Protein AF-A1U7K3-F1 (afdb_monomer_lite)

Sequence (165 aa):
MTTEKKQIALFDITDAPDPRDKFGEIDLHSYDHYIVAISGGKDSVCCLLHLLENGVPRSKIELWHHRVDGGKDEPRVWDWPVTDAYLEALARAFELPLYYSWKVNGITGEMMRRNELTKPTCFEVPGGHTVTTGGNRGQESTRRMFPAISPDMSKRFCSAVFRTH

Foldseek 3Di:
DDDPPPDDDPPCPVPDPDPCVVVPDDPLAPDQAAEQAAQVDPVSVVVVVVCVVVPNDLVRYAYEYEDQQFDPPGDDDPRDPCRVVSVVVVCVVSVHHYKYKAFHRGLVCLLQFAQAFGTWIWIADPPGDIDTDDRPDDGGHGQPCPCPPDPDLCNHSNHCSNPDD

pLDDT: mean 84.52, std 14.74, range [39.53, 98.25]

Structure (mmCIF, N/CA/C/O backbone):
data_AF-A1U7K3-F1
#
_entry.id   AF-A1U7K3-F1
#
loop_
_atom_site.group_PDB
_atom_site.id
_atom_site.type_symbol
_atom_site.label_atom_id
_atom_site.label_alt_id
_atom_site.label_comp_id
_atom_site.label_asym_id
_atom_site.label_entity_id
_atom_site.label_seq_id
_atom_site.pdbx_PDB_ins_code
_atom_site.Cartn_x
_atom_site.Cartn_y
_atom_site.Cartn_z
_atom_site.occupancy
_atom_site.B_iso_or_equiv
_atom_site.auth_seq_id
_atom_site.auth_comp_id
_atom_site.auth_asym_id
_atom_site.auth_atom_id
_atom_site.pdbx_PDB_model_num
ATOM 1 N N . MET A 1 1 ? 36.415 16.485 39.818 1.00 43.16 1 MET A N 1
ATOM 2 C CA . MET A 1 1 ? 36.065 16.512 38.384 1.00 43.16 1 MET A CA 1
ATOM 3 C C . MET A 1 1 ? 35.044 15.417 38.156 1.00 43.16 1 MET A C 1
ATOM 5 O O . MET A 1 1 ? 35.402 14.249 38.181 1.00 43.16 1 MET A O 1
ATOM 9 N N . THR A 1 2 ? 33.770 15.784 38.094 1.00 43.16 2 THR A N 1
ATOM 10 C CA . THR A 1 2 ? 32.651 14.861 37.887 1.00 43.16 2 THR A CA 1
ATOM 11 C C . THR A 1 2 ? 32.636 14.452 36.420 1.00 43.16 2 THR A C 1
ATOM 13 O O . THR A 1 2 ? 32.454 15.287 35.540 1.00 43.16 2 THR A O 1
ATOM 16 N N . THR A 1 3 ? 32.910 13.182 36.149 1.00 49.22 3 THR A N 1
ATOM 17 C CA . THR A 1 3 ? 32.908 12.612 34.803 1.00 49.22 3 THR A CA 1
ATOM 18 C C . THR A 1 3 ? 31.461 12.503 34.328 1.00 49.22 3 THR A C 1
ATOM 20 O O . THR A 1 3 ? 30.707 11.677 34.842 1.00 49.22 3 THR A O 1
ATOM 23 N N . GLU A 1 4 ? 31.048 13.337 33.373 1.00 56.84 4 GLU A N 1
ATOM 24 C CA . GLU A 1 4 ? 29.763 13.161 32.690 1.00 56.84 4 GLU A CA 1
ATOM 25 C C . GLU A 1 4 ? 29.747 11.793 31.994 1.00 56.84 4 GLU A C 1
ATOM 27 O O . GLU A 1 4 ? 30.519 11.530 31.065 1.00 56.84 4 GLU A O 1
ATOM 32 N N . LYS A 1 5 ? 28.871 10.898 32.460 1.00 58.69 5 LYS A N 1
ATOM 33 C CA . LYS A 1 5 ? 28.560 9.639 31.780 1.00 58.69 5 LYS A CA 1
ATOM 34 C C . LYS A 1 5 ? 27.860 9.971 30.460 1.00 58.69 5 LYS A C 1
ATOM 36 O O . LYS A 1 5 ? 26.671 10.249 30.439 1.00 58.69 5 LYS A O 1
ATOM 41 N N . LYS A 1 6 ? 28.598 9.907 29.350 1.00 61.81 6 LYS A N 1
ATOM 42 C CA . LYS A 1 6 ? 28.071 10.093 27.982 1.00 61.81 6 LYS A CA 1
ATOM 43 C C . LYS A 1 6 ? 27.379 8.852 27.396 1.00 61.81 6 LYS A C 1
ATOM 45 O O . LYS A 1 6 ? 27.081 8.834 26.207 1.00 61.81 6 LYS A O 1
ATOM 50 N N . GLN A 1 7 ? 27.170 7.802 28.188 1.00 64.75 7 GLN A N 1
ATOM 51 C CA . GLN A 1 7 ? 26.638 6.527 27.710 1.00 64.75 7 GLN A CA 1
ATOM 52 C C . GLN A 1 7 ? 25.349 6.180 28.455 1.00 64.75 7 GLN A C 1
ATOM 54 O O . GLN A 1 7 ? 25.377 5.939 29.662 1.00 64.75 7 GLN A O 1
ATOM 59 N N . ILE A 1 8 ? 24.243 6.158 27.708 1.00 67.69 8 ILE A N 1
ATOM 60 C CA . ILE A 1 8 ? 22.942 5.660 28.165 1.00 67.69 8 ILE A CA 1
ATOM 61 C C . ILE A 1 8 ? 23.010 4.147 28.410 1.00 67.69 8 ILE A C 1
ATOM 63 O O . ILE A 1 8 ? 23.779 3.432 27.755 1.00 67.69 8 ILE A O 1
ATOM 67 N N . ALA A 1 9 ? 22.236 3.650 29.374 1.00 70.00 9 ALA A N 1
ATOM 68 C CA . ALA A 1 9 ? 22.161 2.222 29.649 1.00 70.00 9 ALA A CA 1
ATOM 69 C C . ALA A 1 9 ? 21.455 1.501 28.487 1.00 70.00 9 ALA A C 1
ATOM 71 O O . ALA A 1 9 ? 20.383 1.898 28.048 1.00 70.00 9 ALA A O 1
ATOM 72 N N . LEU A 1 10 ? 22.073 0.424 27.989 1.00 60.97 10 LEU A N 1
ATOM 73 C CA . LEU A 1 10 ? 21.702 -0.284 26.752 1.00 60.97 10 LEU A CA 1
ATOM 74 C C . LEU A 1 10 ? 20.254 -0.826 26.727 1.00 60.97 10 LEU A C 1
ATOM 76 O O . LEU A 1 10 ? 19.740 -1.138 25.659 1.00 60.97 10 LEU A O 1
ATOM 80 N N . PHE A 1 11 ? 19.607 -0.929 27.890 1.00 64.75 11 PHE A N 1
ATOM 81 C CA . PHE A 1 11 ? 18.245 -1.445 28.056 1.00 64.75 11 PHE A CA 1
ATOM 82 C C . PHE A 1 11 ? 17.337 -0.510 28.863 1.00 64.75 11 PHE A C 1
ATOM 84 O O . PHE A 1 11 ? 16.196 -0.872 29.136 1.00 64.75 11 PHE A O 1
ATOM 91 N N . ASP A 1 12 ? 17.830 0.673 29.234 1.00 64.38 12 ASP A N 1
ATOM 92 C CA . ASP A 1 12 ? 17.049 1.671 29.962 1.00 64.38 12 ASP A CA 1
ATOM 93 C C . ASP A 1 12 ? 16.564 2.722 28.959 1.00 64.38 12 ASP A C 1
ATOM 95 O O . ASP A 1 12 ? 17.233 3.711 28.662 1.00 64.38 12 ASP A O 1
ATOM 99 N N . ILE A 1 13 ? 15.433 2.417 28.320 1.00 60.16 13 ILE A N 1
ATOM 100 C CA . ILE A 1 13 ? 14.843 3.235 27.248 1.00 60.16 13 ILE A CA 1
ATOM 101 C C . ILE A 1 13 ? 14.159 4.498 27.807 1.00 60.16 13 ILE A C 1
ATOM 103 O O . ILE A 1 13 ? 13.802 5.384 27.037 1.00 60.16 13 ILE A O 1
ATOM 107 N N . THR A 1 14 ? 14.017 4.637 29.130 1.00 63.31 14 THR A N 1
ATOM 108 C CA . THR A 1 14 ? 13.296 5.767 29.743 1.00 63.31 14 THR A CA 1
ATOM 109 C C . THR A 1 14 ? 14.004 7.112 29.595 1.00 63.31 14 THR A C 1
ATOM 111 O O . THR A 1 14 ? 13.350 8.144 29.706 1.00 63.31 14 THR A O 1
ATOM 114 N N . ASP A 1 15 ? 15.312 7.111 29.321 1.00 62.78 15 ASP A N 1
ATOM 115 C CA . ASP A 1 15 ? 16.139 8.325 29.304 1.00 62.78 15 ASP A CA 1
ATOM 116 C C . ASP A 1 15 ? 16.451 8.844 27.889 1.00 62.78 15 ASP A C 1
ATOM 118 O O . ASP A 1 15 ? 17.101 9.881 27.733 1.00 62.78 15 ASP A O 1
ATOM 122 N N . ALA A 1 16 ? 16.015 8.141 26.838 1.00 68.62 16 ALA A N 1
ATOM 123 C CA . ALA A 1 16 ? 16.178 8.615 25.469 1.00 68.62 16 ALA A CA 1
ATOM 124 C C . ALA A 1 16 ? 14.964 9.480 25.079 1.00 68.62 16 ALA A C 1
ATOM 126 O O . ALA A 1 16 ? 13.863 8.937 24.989 1.00 68.62 16 ALA A O 1
ATOM 127 N N . PRO A 1 17 ? 15.131 10.796 24.826 1.00 71.31 17 PRO A N 1
ATOM 128 C CA . PRO A 1 17 ? 14.031 11.626 24.347 1.00 71.31 17 PRO A CA 1
ATOM 129 C C . PRO A 1 17 ? 13.517 11.061 23.026 1.00 71.31 17 PRO A C 1
ATOM 131 O O . PRO A 1 17 ? 14.315 10.698 22.149 1.00 71.31 17 PRO A O 1
ATOM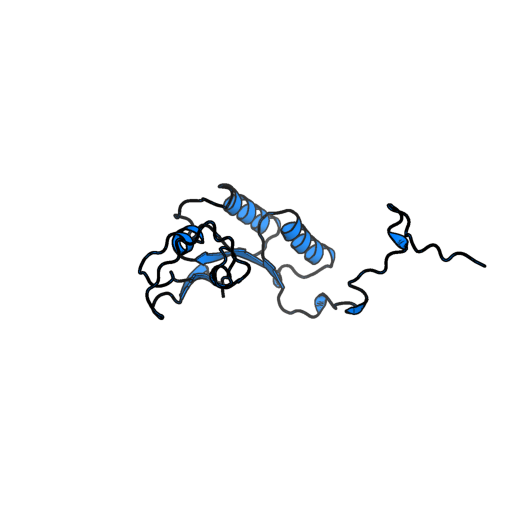 134 N N . ASP A 1 18 ? 12.197 10.978 22.876 1.00 75.62 18 ASP A N 1
ATOM 135 C CA . ASP A 1 18 ? 11.629 10.455 21.650 1.00 75.62 18 ASP A CA 1
ATOM 136 C C . ASP A 1 18 ? 11.948 11.451 20.525 1.00 75.62 18 ASP A C 1
ATOM 138 O O . ASP A 1 18 ? 11.615 12.636 20.619 1.00 75.62 18 ASP A O 1
ATOM 142 N N . PRO A 1 19 ? 12.594 11.025 19.425 1.00 78.69 19 PRO A N 1
ATOM 143 C CA . PRO A 1 19 ? 12.889 11.920 18.311 1.00 78.69 19 PRO A CA 1
ATOM 144 C C . PRO A 1 19 ? 11.633 12.559 17.693 1.00 78.69 19 PRO A C 1
ATOM 146 O O . PRO A 1 19 ? 11.777 13.474 16.873 1.00 78.69 19 PRO A O 1
ATOM 149 N N . ARG A 1 20 ? 10.429 12.088 18.049 1.00 75.19 20 ARG A N 1
ATOM 150 C CA . ARG A 1 20 ? 9.130 12.642 17.656 1.00 75.19 20 ARG A CA 1
ATOM 151 C C . ARG A 1 20 ? 8.694 13.849 18.486 1.00 75.19 20 ARG A C 1
ATOM 153 O O . ARG A 1 20 ? 7.985 14.686 17.936 1.00 75.19 20 ARG A O 1
ATOM 160 N N . ASP A 1 21 ? 9.175 14.008 19.719 1.00 79.19 21 ASP A N 1
ATOM 161 C CA . ASP A 1 21 ? 8.747 15.081 20.637 1.00 79.19 21 ASP A CA 1
ATOM 162 C C . ASP A 1 21 ? 8.952 16.485 20.042 1.00 79.19 21 ASP A C 1
ATOM 164 O O . ASP A 1 21 ? 8.194 17.417 20.302 1.00 79.19 21 ASP A O 1
ATOM 168 N N . LYS A 1 22 ? 9.943 16.636 19.155 1.00 81.56 22 LYS A N 1
ATOM 169 C CA . LYS A 1 22 ? 10.228 17.894 18.444 1.00 81.56 22 LYS A CA 1
ATOM 170 C C . LYS A 1 22 ? 9.131 18.346 17.472 1.00 81.56 22 LYS A C 1
ATOM 172 O O . LYS A 1 22 ? 9.184 19.482 17.008 1.00 81.56 22 LYS A O 1
ATOM 177 N N . PHE A 1 23 ? 8.206 17.463 17.099 1.00 77.69 23 PHE A N 1
ATOM 178 C CA . PHE A 1 23 ? 7.151 17.746 16.124 1.00 77.69 23 PHE A CA 1
ATOM 179 C C . PHE A 1 23 ? 5.800 18.080 16.772 1.00 77.69 23 PHE A C 1
ATOM 181 O O . PHE A 1 23 ? 4.872 18.438 16.050 1.00 77.69 23 PHE A O 1
ATOM 188 N N . GLY A 1 24 ? 5.711 18.028 18.107 1.00 80.56 24 GLY A N 1
ATOM 189 C CA . GLY A 1 24 ? 4.468 18.237 18.847 1.00 80.56 24 GLY A CA 1
ATOM 190 C C . GLY A 1 24 ? 3.499 17.056 18.749 1.00 80.56 24 GLY A C 1
ATOM 191 O O . GLY A 1 24 ? 3.731 16.089 18.021 1.00 80.56 24 GLY A O 1
ATOM 192 N N . GLU A 1 25 ? 2.405 17.134 19.506 1.00 81.44 25 GLU A N 1
ATOM 193 C CA . GLU A 1 25 ? 1.324 16.154 19.424 1.00 81.44 25 GLU A CA 1
ATOM 194 C C . GLU A 1 25 ? 0.453 16.416 18.193 1.00 81.44 25 GLU A C 1
ATOM 196 O O . GLU A 1 25 ? 0.070 17.550 17.899 1.00 81.44 25 GLU A O 1
ATOM 201 N N . ILE A 1 26 ? 0.137 15.346 17.467 1.00 85.44 26 ILE A N 1
ATOM 202 C CA . ILE A 1 26 ? -0.787 15.391 16.337 1.00 85.44 26 ILE A CA 1
ATOM 203 C C . ILE A 1 26 ? -2.192 15.157 16.885 1.00 85.44 26 ILE A C 1
ATOM 205 O O . ILE A 1 26 ? -2.447 14.113 17.484 1.00 85.44 26 ILE A O 1
ATOM 209 N N . ASP A 1 27 ? -3.114 16.089 16.632 1.00 90.38 27 ASP A N 1
ATOM 210 C CA . ASP A 1 27 ? -4.537 15.825 16.848 1.00 90.38 27 ASP A CA 1
ATOM 211 C C . ASP A 1 27 ? -5.019 14.832 15.793 1.00 90.38 27 ASP A C 1
ATOM 213 O O . ASP A 1 27 ? -5.344 15.191 14.654 1.00 90.38 27 ASP A O 1
ATOM 217 N N . LEU A 1 28 ? -5.052 13.563 16.191 1.00 90.38 28 LEU A N 1
ATOM 218 C CA . LEU A 1 28 ? -5.433 12.484 15.305 1.00 90.38 28 LEU A CA 1
ATOM 219 C C . LEU A 1 28 ? -6.857 12.662 14.790 1.00 90.38 28 LEU A C 1
ATOM 221 O O . LEU A 1 28 ? -7.101 12.251 13.668 1.00 90.38 28 LEU A O 1
ATOM 225 N N . HIS A 1 29 ? -7.779 13.283 15.528 1.00 94.00 29 HIS A N 1
ATOM 226 C CA . HIS A 1 29 ? -9.191 13.391 15.138 1.00 94.00 29 HIS A CA 1
ATOM 227 C C . HIS A 1 29 ? -9.492 14.555 14.187 1.00 94.00 29 HIS A C 1
ATOM 229 O O . HIS A 1 29 ? -10.606 14.636 13.660 1.00 94.00 29 HIS A O 1
ATOM 235 N N . SER A 1 30 ? -8.504 15.417 13.934 1.00 94.50 30 SER A N 1
ATOM 236 C CA . SER A 1 30 ? -8.634 16.576 13.046 1.00 94.50 30 SER A CA 1
ATOM 237 C C . SER A 1 30 ? -8.794 16.220 11.562 1.00 94.50 30 SER A C 1
ATOM 239 O O . SER A 1 30 ? -9.259 17.051 10.785 1.00 94.50 30 SER A O 1
ATOM 241 N N . TYR A 1 31 ? -8.437 14.999 11.152 1.00 96.12 31 TYR A N 1
ATOM 242 C CA . TYR A 1 31 ? -8.487 14.585 9.750 1.00 96.12 31 TYR A CA 1
ATOM 243 C C . TYR A 1 31 ? -9.889 14.129 9.313 1.00 96.12 31 TYR A C 1
ATOM 245 O O . TYR A 1 31 ? -10.622 13.434 10.030 1.00 96.12 31 TYR A O 1
ATOM 253 N N . ASP A 1 32 ? -10.249 14.471 8.077 1.00 96.38 32 ASP A N 1
ATOM 254 C CA . ASP A 1 32 ? -11.481 14.000 7.438 1.00 96.38 32 ASP A CA 1
ATOM 255 C C . ASP A 1 32 ? -11.355 12.556 6.936 1.00 96.38 32 ASP A C 1
ATOM 257 O O . ASP A 1 32 ? -12.303 11.781 7.055 1.00 96.38 32 ASP A O 1
ATOM 261 N N . HIS A 1 33 ? -10.171 12.189 6.435 1.00 95.50 33 HIS A N 1
ATOM 262 C CA . HIS A 1 33 ? -9.877 10.888 5.837 1.00 95.50 33 HIS A CA 1
ATOM 263 C C . HIS A 1 33 ? -8.491 10.379 6.250 1.00 95.50 33 HIS A C 1
ATOM 265 O O . HIS A 1 33 ? -7.541 11.155 6.364 1.00 95.50 33 HIS A O 1
ATOM 271 N N . TYR A 1 34 ? -8.366 9.061 6.398 1.00 96.75 34 TYR A N 1
ATOM 272 C CA . TYR A 1 34 ? -7.127 8.358 6.721 1.00 96.75 34 TYR A CA 1
ATOM 273 C C . TYR A 1 34 ? -6.880 7.295 5.663 1.00 96.75 34 TYR A C 1
ATOM 275 O O . TYR A 1 34 ? -7.610 6.309 5.571 1.00 96.75 34 TYR A O 1
ATOM 283 N N . ILE A 1 35 ? -5.823 7.486 4.882 1.00 96.06 35 ILE A N 1
ATOM 284 C CA . ILE A 1 35 ? -5.382 6.517 3.884 1.00 96.06 35 ILE A CA 1
ATOM 285 C C . ILE A 1 35 ? -4.282 5.668 4.508 1.00 96.06 35 ILE A C 1
ATOM 287 O O . ILE A 1 35 ? -3.198 6.167 4.820 1.00 96.06 35 ILE A O 1
ATOM 291 N N . VAL A 1 36 ? -4.551 4.377 4.679 1.00 97.19 36 VAL A N 1
ATOM 292 C CA . VAL A 1 36 ? -3.573 3.411 5.176 1.00 97.19 36 VAL A CA 1
ATOM 293 C C . VAL A 1 36 ? -3.020 2.628 3.995 1.00 97.19 36 VAL A C 1
ATOM 295 O O . VAL A 1 36 ? -3.687 1.752 3.443 1.00 97.19 36 VAL A O 1
ATOM 298 N N . ALA A 1 37 ? -1.774 2.926 3.626 1.00 96.62 37 ALA A N 1
ATOM 299 C CA . ALA A 1 37 ? -1.026 2.128 2.663 1.00 96.62 37 ALA A CA 1
ATOM 300 C C . ALA A 1 37 ? -0.710 0.756 3.280 1.00 96.62 37 ALA A C 1
ATOM 302 O O . ALA A 1 37 ? 0.202 0.620 4.101 1.00 96.62 37 ALA A O 1
ATOM 303 N N . ILE A 1 38 ? -1.496 -0.257 2.920 1.00 96.62 38 ILE A N 1
ATOM 304 C CA . ILE A 1 38 ? -1.456 -1.570 3.549 1.00 96.62 38 ILE A CA 1
ATOM 305 C C . ILE A 1 38 ? -0.662 -2.558 2.700 1.00 96.62 38 ILE A C 1
ATOM 307 O O . ILE A 1 38 ? -0.980 -2.806 1.543 1.00 96.62 38 ILE A O 1
ATOM 311 N N . SER A 1 39 ? 0.402 -3.129 3.266 1.00 93.81 39 SER A N 1
ATOM 312 C CA . SER A 1 39 ? 1.215 -4.159 2.599 1.00 93.81 39 SER A CA 1
ATOM 313 C C . SER A 1 39 ? 0.860 -5.573 3.053 1.00 93.81 39 SER A C 1
ATOM 315 O O . SER A 1 39 ? 1.323 -6.546 2.471 1.00 93.81 39 SER A O 1
ATOM 317 N N . GLY A 1 40 ? 0.082 -5.690 4.131 1.00 92.00 40 GLY A N 1
ATOM 318 C CA . GLY A 1 40 ? -0.177 -6.951 4.824 1.00 92.00 40 GLY A CA 1
ATOM 319 C C . GLY A 1 40 ? 0.945 -7.354 5.785 1.00 92.00 40 GLY A C 1
ATOM 320 O O . GLY A 1 40 ? 0.826 -8.343 6.502 1.00 92.00 40 GLY A O 1
ATOM 321 N N . GLY A 1 41 ? 2.028 -6.574 5.847 1.00 93.06 41 GLY A N 1
ATOM 322 C CA . GLY A 1 41 ? 3.073 -6.734 6.851 1.00 93.06 41 GLY A CA 1
ATOM 323 C C . GLY A 1 41 ? 2.677 -6.139 8.203 1.00 93.06 41 GLY A C 1
ATOM 324 O O . GLY A 1 41 ? 1.834 -5.237 8.274 1.00 93.06 41 GLY A O 1
ATOM 325 N N . LYS A 1 42 ? 3.358 -6.593 9.267 1.00 95.50 42 LYS A N 1
ATOM 326 C CA . LYS A 1 42 ? 3.084 -6.200 10.661 1.00 95.50 42 LYS A CA 1
ATOM 327 C C . LYS A 1 42 ? 2.952 -4.690 10.857 1.00 95.50 42 LYS A C 1
ATOM 329 O O . LYS A 1 42 ? 2.037 -4.257 11.532 1.00 95.50 42 LYS A O 1
ATOM 334 N N . ASP A 1 43 ? 3.818 -3.892 10.232 1.00 96.00 43 ASP A N 1
ATOM 335 C CA . ASP A 1 43 ? 3.877 -2.452 10.493 1.00 96.00 43 ASP A CA 1
ATOM 336 C C . ASP A 1 43 ? 2.661 -1.739 9.910 1.00 96.00 43 ASP A C 1
ATOM 338 O O . ASP A 1 43 ? 2.037 -0.930 10.587 1.00 96.00 43 ASP A O 1
ATOM 342 N N . SER A 1 44 ? 2.257 -2.111 8.693 1.00 96.12 44 SER A N 1
ATOM 343 C CA . SER A 1 44 ? 1.055 -1.554 8.070 1.00 96.12 44 SER A CA 1
ATOM 344 C C . SER A 1 44 ? -0.228 -1.947 8.810 1.00 96.12 44 SER A C 1
ATOM 346 O O . SER A 1 44 ? -1.136 -1.129 8.949 1.00 96.12 44 SER A O 1
ATOM 348 N N . VAL A 1 45 ? -0.280 -3.170 9.352 1.00 97.38 45 VAL A N 1
ATOM 349 C CA . VAL A 1 45 ? -1.398 -3.627 10.189 1.00 97.38 45 VAL A CA 1
ATOM 350 C C . VAL A 1 45 ? -1.388 -2.904 11.537 1.00 97.38 45 VAL A C 1
ATOM 352 O O . VAL A 1 45 ? -2.437 -2.452 11.981 1.00 97.38 45 VAL A O 1
ATOM 355 N N . CYS A 1 46 ? -0.222 -2.710 12.160 1.00 97.44 46 CYS A N 1
ATOM 356 C CA . CYS A 1 46 ? -0.094 -1.917 13.382 1.00 97.44 46 CYS A CA 1
ATOM 357 C C . CYS A 1 46 ? -0.556 -0.471 13.177 1.00 97.44 46 CYS A C 1
ATOM 359 O O . CYS A 1 46 ? -1.227 0.064 14.051 1.00 97.44 46 CYS A O 1
ATOM 361 N N . CYS A 1 47 ? -0.263 0.156 12.033 1.00 96.12 47 CYS A N 1
ATOM 362 C CA . CYS A 1 47 ? -0.782 1.491 11.722 1.00 96.12 47 CYS A CA 1
ATOM 363 C C . CYS A 1 47 ? -2.315 1.516 11.690 1.00 96.12 47 CYS A C 1
ATOM 365 O O . CYS A 1 47 ? -2.916 2.420 12.264 1.00 96.12 47 CYS A O 1
ATOM 367 N N . LEU A 1 48 ? -2.949 0.517 11.068 1.00 97.69 48 LEU A N 1
ATOM 368 C CA . LEU A 1 48 ? -4.407 0.391 11.077 1.00 97.69 48 LEU A CA 1
ATOM 369 C C . LEU A 1 48 ? -4.951 0.216 12.503 1.00 97.69 48 LEU A C 1
ATOM 371 O O . LEU A 1 48 ? -5.865 0.934 12.906 1.00 97.69 48 LEU A O 1
ATOM 375 N N . LEU A 1 49 ? -4.386 -0.720 13.268 1.00 97.69 49 LEU A N 1
ATOM 376 C CA . LEU A 1 49 ? -4.819 -0.992 14.641 1.00 97.69 49 LEU A CA 1
ATOM 377 C C . LEU A 1 49 ? -4.666 0.242 15.529 1.00 97.69 49 LEU A C 1
ATOM 379 O O . LEU A 1 49 ? -5.584 0.565 16.272 1.00 97.69 49 LEU A O 1
ATOM 383 N N . HIS A 1 50 ? -3.572 0.984 15.376 1.00 96.25 50 HIS A N 1
ATOM 384 C CA . HIS A 1 50 ? -3.339 2.217 16.111 1.00 96.25 50 HIS A CA 1
ATOM 385 C C . HIS A 1 50 ? -4.444 3.257 15.871 1.00 96.25 50 HIS A C 1
ATOM 387 O O . HIS A 1 50 ? -4.918 3.868 16.826 1.00 96.25 50 HIS A O 1
ATOM 393 N N . LEU A 1 51 ? -4.909 3.438 14.627 1.00 97.06 51 LEU A N 1
ATOM 394 C CA . LEU A 1 51 ? -6.031 4.343 14.337 1.00 97.06 51 LEU A CA 1
ATOM 395 C C . LEU A 1 51 ? -7.322 3.885 15.032 1.00 97.06 51 LEU A C 1
ATOM 397 O O . LEU A 1 51 ? -8.032 4.698 15.623 1.00 97.06 51 LEU A O 1
ATOM 401 N N . LEU A 1 52 ? -7.613 2.583 14.985 1.00 97.00 52 LEU A N 1
ATOM 402 C CA . LEU A 1 52 ? -8.820 2.014 15.588 1.00 97.00 52 LEU A CA 1
ATOM 403 C C . LEU A 1 52 ? -8.798 2.102 17.121 1.00 97.00 52 LEU A C 1
ATOM 405 O O . LEU A 1 52 ? -9.810 2.452 17.724 1.00 97.00 52 LEU A O 1
ATOM 409 N N . GLU A 1 53 ? -7.654 1.827 17.748 1.00 97.06 53 GLU A N 1
ATOM 410 C CA . GLU A 1 53 ? -7.460 1.920 19.202 1.00 97.06 53 GLU A CA 1
ATOM 411 C C . GLU A 1 53 ? -7.584 3.358 19.713 1.00 97.06 53 GLU A C 1
ATOM 413 O O . GLU A 1 53 ? -8.119 3.578 20.797 1.00 97.06 53 GLU A O 1
ATOM 418 N N . ASN A 1 54 ? -7.171 4.343 18.910 1.00 96.19 54 ASN A N 1
ATOM 419 C CA . ASN A 1 54 ? -7.364 5.762 19.213 1.00 96.19 54 ASN A CA 1
ATOM 420 C C . ASN A 1 54 ? -8.772 6.273 18.851 1.00 96.19 54 ASN A C 1
ATOM 422 O O . ASN A 1 54 ? -9.018 7.472 18.883 1.00 96.19 54 ASN A O 1
ATOM 426 N N . GLY A 1 55 ? -9.718 5.395 18.503 1.00 96.44 55 GLY A N 1
ATOM 427 C CA . GLY A 1 55 ? -11.120 5.770 18.303 1.00 96.44 55 GLY A CA 1
ATOM 428 C C . GLY A 1 55 ? -11.413 6.500 16.990 1.00 96.44 55 GLY A C 1
ATOM 429 O O . GLY A 1 55 ? -12.445 7.166 16.880 1.00 96.44 55 GLY A O 1
ATOM 430 N N . VAL A 1 56 ? -10.545 6.390 15.979 1.00 97.50 56 VAL A N 1
ATOM 431 C CA . VAL A 1 56 ? -10.830 6.936 14.646 1.00 97.50 56 VAL A CA 1
ATOM 432 C C . VAL A 1 56 ? -12.037 6.202 14.034 1.00 97.50 56 VAL A C 1
ATOM 434 O O . VAL A 1 56 ? -12.042 4.967 13.977 1.00 97.50 56 VAL A O 1
ATOM 437 N N . PRO A 1 57 ? -13.071 6.918 13.545 1.00 96.88 57 PRO A N 1
ATOM 438 C CA . PRO A 1 57 ? -14.221 6.282 12.912 1.00 96.88 57 PRO A CA 1
ATOM 439 C C . PRO A 1 57 ? -13.820 5.489 11.665 1.00 96.88 57 PRO A C 1
ATOM 441 O O . PRO A 1 57 ? -13.199 6.032 10.753 1.00 96.88 57 PRO A O 1
ATOM 444 N N . ARG A 1 58 ? -14.262 4.227 11.574 1.00 96.81 58 ARG A N 1
ATOM 445 C CA . ARG A 1 58 ? -14.031 3.350 10.406 1.00 96.81 58 ARG A CA 1
ATOM 446 C C . ARG A 1 58 ? -14.462 3.985 9.085 1.00 96.81 58 ARG A C 1
ATOM 448 O O . ARG A 1 58 ? -13.795 3.807 8.078 1.00 96.81 58 ARG A O 1
ATOM 455 N N . SER A 1 59 ? -15.532 4.782 9.106 1.00 96.62 59 SER A N 1
ATOM 456 C CA . SER A 1 59 ? -16.045 5.503 7.935 1.00 96.62 59 SER A CA 1
ATOM 457 C C . SER A 1 59 ? -15.069 6.527 7.349 1.00 96.62 59 SER A C 1
ATOM 459 O O . SER A 1 59 ? -15.292 6.992 6.237 1.00 96.62 59 SER A O 1
ATOM 461 N N . LYS A 1 60 ? -14.026 6.912 8.094 1.00 97.19 60 LYS A N 1
ATOM 462 C CA . LYS A 1 60 ? -12.966 7.815 7.636 1.00 97.19 60 LYS A CA 1
ATOM 463 C C . LYS A 1 60 ? -11.716 7.071 7.152 1.00 97.19 60 LYS A C 1
ATOM 465 O O . LYS A 1 60 ? -10.805 7.716 6.644 1.00 97.19 60 LYS A O 1
ATOM 470 N N . ILE A 1 61 ? -11.630 5.753 7.344 1.00 97.81 61 ILE A N 1
ATOM 471 C CA . ILE A 1 61 ? -10.426 4.963 7.062 1.00 97.81 61 ILE A CA 1
ATOM 472 C C . ILE A 1 61 ? -10.584 4.235 5.729 1.00 97.81 61 ILE A C 1
ATOM 474 O O . ILE A 1 61 ? -11.576 3.547 5.497 1.00 97.81 61 ILE A O 1
ATOM 478 N N . GLU A 1 62 ? -9.560 4.326 4.887 1.00 97.12 62 GLU A N 1
ATO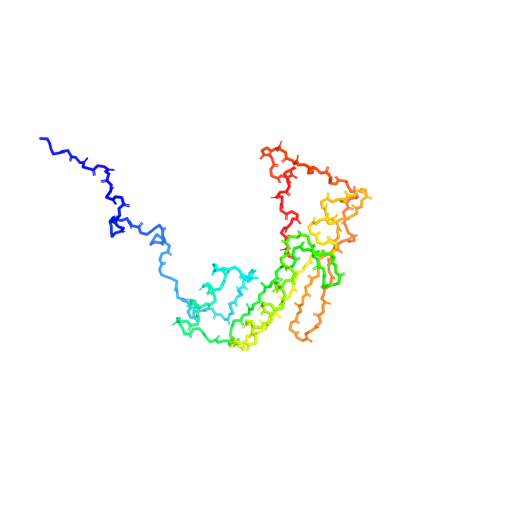M 479 C CA . GLU A 1 62 ? -9.460 3.588 3.633 1.00 97.12 62 GLU A CA 1
ATOM 480 C C . GLU A 1 62 ? -8.158 2.797 3.574 1.00 97.12 62 GLU A C 1
ATOM 482 O O . GLU A 1 62 ? -7.078 3.321 3.866 1.00 97.12 62 GLU A O 1
ATOM 487 N N . LEU A 1 63 ? -8.248 1.536 3.158 1.00 97.81 63 LEU A N 1
ATOM 488 C CA . LEU A 1 63 ? -7.084 0.691 2.932 1.00 97.81 63 LEU A CA 1
ATOM 489 C C . LEU A 1 63 ? -6.677 0.764 1.463 1.00 97.81 63 LEU A C 1
ATOM 491 O O . LEU A 1 63 ? -7.499 0.565 0.571 1.00 97.81 63 LEU A O 1
ATOM 495 N N . TRP A 1 64 ? -5.396 1.006 1.213 1.00 96.94 64 TRP A N 1
ATOM 496 C CA . TRP A 1 64 ? -4.844 1.101 -0.134 1.00 96.94 64 TRP A CA 1
ATOM 497 C C . TRP A 1 64 ? -3.660 0.154 -0.282 1.00 96.94 64 TRP A C 1
ATOM 499 O O . TRP A 1 64 ? -2.659 0.291 0.419 1.00 96.94 64 TRP A O 1
ATOM 509 N N . HIS A 1 65 ? -3.762 -0.806 -1.198 1.00 95.69 65 HIS A N 1
ATOM 510 C CA . HIS A 1 65 ? -2.678 -1.731 -1.507 1.00 95.69 65 HIS A CA 1
ATOM 511 C C . HIS A 1 65 ? -2.088 -1.451 -2.890 1.00 95.69 65 HIS A C 1
ATOM 513 O O . HIS A 1 65 ? -2.784 -1.452 -3.908 1.00 95.69 65 HIS A O 1
ATOM 519 N N . HIS A 1 66 ? -0.775 -1.236 -2.932 1.00 94.31 66 HIS A N 1
ATOM 520 C CA . HIS A 1 66 ? -0.027 -1.122 -4.178 1.00 94.31 66 HIS A CA 1
ATOM 521 C C . HIS A 1 66 ? 0.433 -2.512 -4.619 1.00 94.31 66 HIS A C 1
ATOM 523 O O . HIS A 1 66 ? 1.384 -3.045 -4.048 1.00 94.31 66 HIS A O 1
ATOM 529 N N . ARG A 1 67 ? -0.201 -3.083 -5.649 1.00 93.75 67 ARG A N 1
ATOM 530 C CA . ARG A 1 67 ? 0.248 -4.350 -6.241 1.00 93.75 67 ARG A CA 1
ATOM 531 C C . ARG A 1 67 ? 1.497 -4.097 -7.066 1.00 93.75 67 ARG A C 1
ATOM 533 O O . ARG A 1 67 ? 1.446 -3.525 -8.161 1.00 93.75 67 ARG A O 1
ATOM 540 N N . VAL A 1 68 ? 2.632 -4.530 -6.538 1.00 91.56 68 VAL A N 1
ATOM 541 C CA . VAL A 1 68 ? 3.941 -4.302 -7.164 1.00 91.56 68 VAL A CA 1
ATOM 542 C C . VAL A 1 68 ? 4.150 -5.170 -8.401 1.00 91.56 68 VAL A C 1
ATOM 544 O O . VAL A 1 68 ? 4.903 -4.799 -9.302 1.00 91.56 68 VAL A O 1
ATOM 547 N N . ASP A 1 69 ? 3.445 -6.294 -8.471 1.00 92.00 69 ASP A N 1
ATOM 548 C CA . ASP A 1 69 ? 3.490 -7.239 -9.585 1.00 92.00 69 ASP A CA 1
ATOM 549 C C . ASP A 1 69 ? 2.548 -6.892 -10.738 1.00 92.00 69 ASP A C 1
ATOM 551 O O . ASP A 1 69 ? 2.656 -7.487 -11.805 1.00 92.00 69 ASP A O 1
ATOM 555 N N . GLY A 1 70 ? 1.676 -5.899 -10.548 1.00 92.88 70 GLY A N 1
ATOM 556 C CA . GLY A 1 70 ? 0.710 -5.470 -11.550 1.00 92.88 70 GLY A CA 1
ATOM 557 C C . GLY A 1 70 ? -0.718 -5.925 -11.259 1.00 92.88 70 GLY A C 1
ATOM 558 O O . GLY A 1 70 ? -1.118 -6.080 -10.103 1.00 92.88 70 GLY A O 1
ATOM 559 N N . GLY A 1 71 ? -1.523 -6.070 -12.312 1.00 92.00 71 GLY A N 1
ATOM 560 C CA . GLY A 1 71 ? -2.941 -6.419 -12.209 1.00 92.00 71 GLY A CA 1
ATOM 561 C C . GLY A 1 71 ? -3.201 -7.786 -11.563 1.00 92.00 71 GLY A C 1
ATOM 562 O O . GLY A 1 71 ? -2.293 -8.581 -11.327 1.00 92.00 71 GLY A O 1
ATOM 563 N N . LYS A 1 72 ? -4.472 -8.091 -11.270 1.00 88.19 72 LYS A N 1
ATOM 564 C CA . LYS A 1 72 ? -4.871 -9.367 -10.642 1.00 88.19 72 LYS A CA 1
ATOM 565 C C . LYS A 1 72 ? -4.424 -10.592 -11.448 1.00 88.19 72 LYS A C 1
ATOM 567 O O . LYS A 1 72 ? -3.939 -11.552 -10.862 1.00 88.19 72 LYS A O 1
ATOM 572 N N . ASP A 1 73 ? -4.543 -10.511 -12.768 1.00 89.44 73 ASP A N 1
ATOM 573 C CA . ASP A 1 73 ? -4.233 -11.608 -13.691 1.00 89.44 73 ASP A CA 1
ATOM 574 C C . ASP A 1 73 ? -2.758 -11.626 -14.134 1.00 89.44 73 ASP A C 1
ATOM 576 O O . ASP A 1 73 ? -2.358 -12.446 -14.959 1.00 89.44 73 ASP A O 1
ATOM 580 N N . GLU A 1 74 ? -1.937 -10.714 -13.605 1.00 90.00 74 GLU A N 1
ATOM 581 C CA . GLU A 1 74 ? -0.518 -10.628 -13.937 1.00 90.00 74 GLU A CA 1
ATOM 582 C C . GLU A 1 74 ? 0.336 -11.526 -13.017 1.00 90.00 74 GLU A C 1
ATOM 584 O O . GLU A 1 74 ? 0.006 -11.707 -11.838 1.00 90.00 74 GLU A O 1
ATOM 589 N N . PRO A 1 75 ? 1.447 -12.099 -13.523 1.00 88.75 75 PRO A N 1
ATOM 590 C CA . PRO A 1 75 ? 2.289 -13.002 -12.744 1.00 88.75 75 PRO A CA 1
ATOM 591 C C . PRO A 1 75 ? 2.815 -12.355 -11.461 1.00 88.75 75 PRO A C 1
ATOM 593 O O . PRO A 1 75 ? 3.394 -11.273 -11.498 1.00 88.75 75 PRO A O 1
ATOM 596 N N . ARG A 1 76 ? 2.675 -13.058 -10.333 1.00 89.38 76 ARG A N 1
ATOM 597 C CA . ARG A 1 76 ? 3.278 -12.653 -9.059 1.00 89.38 76 ARG A CA 1
ATOM 598 C C . ARG A 1 76 ? 4.768 -12.988 -9.051 1.00 89.38 76 ARG A C 1
ATOM 600 O O . ARG A 1 76 ? 5.151 -14.119 -9.356 1.00 89.38 76 ARG A O 1
ATOM 607 N N . VAL A 1 77 ? 5.596 -12.003 -8.727 1.00 88.75 77 VAL A N 1
ATOM 608 C CA . VAL A 1 77 ? 7.063 -12.082 -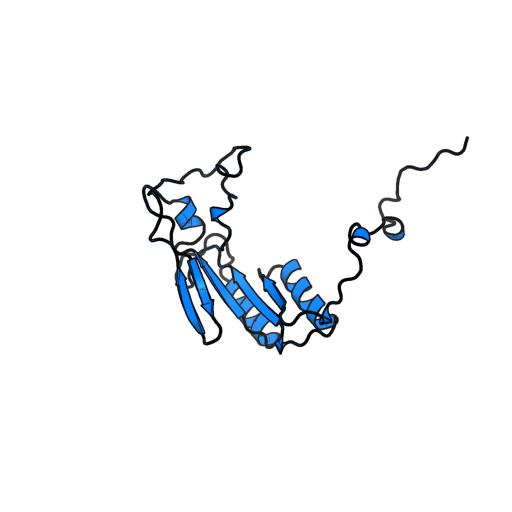8.715 1.00 88.75 77 VAL A CA 1
ATOM 609 C C . VAL A 1 77 ? 7.610 -11.617 -7.367 1.00 88.75 77 VAL A C 1
ATOM 611 O O . VAL A 1 77 ? 8.546 -12.228 -6.854 1.00 88.75 77 VAL A O 1
ATOM 614 N N . TRP A 1 78 ? 7.032 -10.561 -6.797 1.00 87.31 78 TRP A N 1
ATOM 615 C CA . TRP A 1 78 ? 7.474 -9.935 -5.552 1.00 87.31 78 TRP A CA 1
ATOM 616 C C . TRP A 1 78 ? 6.488 -10.157 -4.405 1.00 87.31 78 TRP A C 1
ATOM 618 O O . TRP A 1 78 ? 6.917 -10.435 -3.284 1.00 87.31 78 TRP 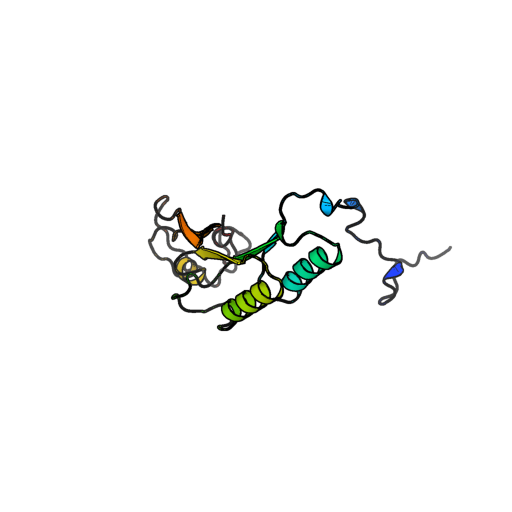A O 1
ATOM 628 N N . ASP A 1 79 ? 5.187 -10.041 -4.671 1.00 87.62 79 ASP A N 1
ATOM 629 C CA . ASP A 1 79 ? 4.156 -10.282 -3.669 1.00 87.62 79 ASP A CA 1
ATOM 630 C C . ASP A 1 79 ? 3.983 -11.782 -3.423 1.00 87.62 79 ASP A C 1
ATOM 632 O O . ASP A 1 79 ? 4.061 -12.619 -4.329 1.00 87.62 79 ASP A O 1
ATOM 636 N N . TRP A 1 80 ? 3.683 -12.134 -2.172 1.00 89.81 80 TRP A N 1
ATOM 637 C CA . TRP A 1 80 ? 3.257 -13.490 -1.861 1.00 89.81 80 TRP A CA 1
ATOM 638 C C . TRP A 1 80 ? 1.924 -13.787 -2.564 1.00 89.81 80 TRP A C 1
ATOM 640 O O . TRP A 1 80 ? 1.027 -12.942 -2.550 1.00 89.81 80 TRP A O 1
ATOM 650 N N . PRO A 1 81 ? 1.716 -15.006 -3.101 1.00 89.06 81 PRO A N 1
ATOM 651 C CA . PRO A 1 81 ? 0.463 -15.355 -3.779 1.00 89.06 81 PRO A CA 1
ATOM 652 C C . PRO A 1 81 ? -0.799 -15.144 -2.927 1.00 89.06 81 PRO A C 1
ATOM 654 O O . PRO A 1 81 ? -1.888 -14.963 -3.460 1.00 89.06 81 PRO A O 1
ATOM 657 N N . VAL A 1 82 ? -0.655 -15.169 -1.598 1.00 92.31 82 VAL A N 1
ATOM 658 C CA . VAL A 1 82 ? -1.751 -14.992 -0.639 1.00 92.31 82 VAL A CA 1
ATOM 659 C C . VAL A 1 82 ? -2.056 -13.526 -0.305 1.00 92.31 82 VAL A C 1
ATOM 661 O O . VAL A 1 82 ? -3.096 -13.272 0.295 1.00 92.31 82 VAL A O 1
ATOM 664 N N . THR A 1 83 ? -1.197 -12.562 -0.667 1.00 93.31 83 THR A N 1
ATOM 665 C CA . THR A 1 83 ? -1.296 -11.162 -0.208 1.00 93.31 83 THR A CA 1
ATOM 666 C C . THR A 1 83 ? -2.679 -10.566 -0.461 1.00 93.31 83 THR A C 1
ATOM 668 O O . THR A 1 83 ? -3.298 -10.060 0.471 1.00 93.31 83 THR A O 1
ATOM 671 N N . ASP A 1 84 ? -3.208 -10.697 -1.681 1.00 94.19 84 ASP A N 1
ATOM 672 C CA . ASP A 1 84 ? -4.536 -10.178 -2.026 1.00 94.19 84 ASP A CA 1
ATOM 673 C C . ASP A 1 84 ? -5.630 -10.796 -1.143 1.00 94.19 84 ASP A C 1
ATOM 675 O O . ASP A 1 84 ? -6.374 -10.075 -0.485 1.00 94.19 84 ASP A O 1
ATOM 679 N N . ALA A 1 85 ? -5.679 -12.129 -1.049 1.00 95.56 85 ALA A N 1
ATOM 680 C CA . ALA A 1 85 ? -6.685 -12.836 -0.256 1.00 95.56 85 ALA A CA 1
ATOM 681 C C . ALA A 1 85 ? -6.595 -12.508 1.245 1.00 95.56 85 ALA A C 1
ATOM 683 O O . ALA A 1 85 ? -7.620 -12.397 1.923 1.00 95.56 85 ALA A O 1
ATOM 684 N N . TYR A 1 86 ? -5.376 -12.336 1.763 1.00 96.69 86 TYR A N 1
ATOM 685 C CA . TYR A 1 86 ? -5.134 -11.919 3.141 1.00 96.69 86 TYR A CA 1
ATOM 686 C C . TYR A 1 86 ? -5.664 -10.506 3.398 1.00 96.69 86 TYR A C 1
ATOM 688 O O . TYR A 1 86 ? -6.398 -10.297 4.363 1.00 96.69 86 TYR A O 1
ATOM 696 N N . LEU A 1 87 ? -5.347 -9.553 2.521 1.00 97.00 87 LEU A N 1
ATOM 697 C CA . LEU A 1 87 ? -5.806 -8.170 2.644 1.00 97.00 87 LEU A CA 1
ATOM 698 C C . LEU A 1 87 ? -7.320 -8.050 2.491 1.00 97.00 87 LEU A C 1
ATOM 700 O O . LEU A 1 87 ? -7.949 -7.327 3.258 1.00 97.00 87 LEU A O 1
ATOM 704 N N . GLU A 1 88 ? -7.923 -8.799 1.571 1.00 97.31 88 GLU A N 1
ATOM 705 C CA . GLU A 1 88 ? -9.377 -8.864 1.434 1.00 97.31 88 GLU A CA 1
ATOM 706 C C . GLU A 1 88 ? -10.041 -9.422 2.705 1.00 97.31 88 GLU A C 1
ATOM 708 O O . GLU A 1 88 ? -11.070 -8.913 3.148 1.00 97.31 88 GLU A O 1
ATOM 713 N N . ALA A 1 89 ? -9.470 -10.468 3.314 1.00 98.19 89 ALA A N 1
ATOM 714 C CA . ALA A 1 89 ? -9.979 -11.023 4.568 1.00 98.19 89 ALA A CA 1
ATOM 715 C C . ALA A 1 89 ? -9.833 -10.036 5.732 1.00 98.19 89 ALA A C 1
ATOM 717 O O . ALA A 1 89 ? -10.760 -9.893 6.528 1.00 98.19 89 ALA A O 1
ATOM 718 N N . LEU A 1 90 ? -8.703 -9.332 5.795 1.00 97.69 90 LEU A N 1
ATOM 719 C CA . LEU A 1 90 ? -8.439 -8.293 6.781 1.00 97.69 90 LEU A CA 1
ATOM 720 C C . LEU A 1 90 ? -9.439 -7.135 6.645 1.00 97.69 90 LEU A C 1
ATOM 722 O O . LEU A 1 90 ? -10.095 -6.775 7.617 1.00 97.69 90 LEU A O 1
ATOM 726 N N . ALA A 1 91 ? -9.613 -6.600 5.436 1.00 97.75 91 ALA A N 1
ATOM 727 C CA . ALA A 1 91 ? -10.552 -5.519 5.150 1.00 97.75 91 ALA A CA 1
ATOM 728 C C . ALA A 1 91 ? -11.992 -5.903 5.517 1.00 97.75 91 ALA A C 1
ATOM 730 O O . ALA A 1 91 ? -12.688 -5.128 6.170 1.00 97.75 91 ALA A O 1
ATOM 731 N N . ARG A 1 92 ? -12.412 -7.137 5.190 1.00 98.25 92 ARG A N 1
ATOM 732 C CA . ARG A 1 92 ? -13.715 -7.677 5.611 1.00 98.25 92 ARG A CA 1
ATOM 733 C C . ARG A 1 92 ? -13.849 -7.774 7.130 1.00 98.25 92 ARG A C 1
ATOM 735 O O . ARG A 1 92 ? -14.895 -7.415 7.651 1.00 98.25 92 ARG A O 1
ATOM 742 N N . ALA A 1 93 ? -12.818 -8.242 7.834 1.00 97.69 93 ALA A N 1
ATOM 743 C CA . ALA A 1 93 ? -12.856 -8.399 9.289 1.00 97.69 93 ALA A CA 1
ATOM 744 C C . ALA A 1 93 ? -12.973 -7.058 10.033 1.00 97.69 93 ALA A C 1
ATOM 746 O O . ALA A 1 93 ? -13.584 -6.998 11.097 1.00 97.69 93 ALA A O 1
ATOM 747 N N . PHE A 1 94 ? -12.398 -5.992 9.472 1.00 96.75 94 PHE A N 1
ATOM 748 C CA . PHE A 1 94 ? -12.463 -4.646 10.042 1.00 96.75 94 PHE A CA 1
ATOM 749 C C . PHE A 1 94 ? -13.573 -3.769 9.450 1.00 96.75 94 PHE A C 1
ATOM 751 O O . PHE A 1 94 ? -13.735 -2.641 9.913 1.00 96.75 94 PHE A O 1
ATOM 758 N N . GLU A 1 95 ? -14.339 -4.286 8.482 1.00 97.31 95 GLU A N 1
ATOM 759 C CA . GLU A 1 95 ? -15.400 -3.570 7.759 1.00 97.31 95 GLU A CA 1
ATOM 760 C C . GLU A 1 95 ? -14.896 -2.279 7.091 1.00 97.31 95 GLU A C 1
ATOM 762 O O . GLU A 1 95 ? -15.517 -1.219 7.178 1.00 97.31 95 GLU A O 1
ATOM 767 N N . LEU A 1 96 ? -13.737 -2.365 6.432 1.00 97.38 96 LEU A N 1
ATOM 768 C CA . LEU A 1 96 ? -13.076 -1.236 5.778 1.00 97.38 96 LEU A CA 1
ATOM 769 C C . LEU A 1 96 ? -13.040 -1.405 4.257 1.00 97.38 96 LEU A C 1
ATOM 771 O O . LEU A 1 96 ? -12.876 -2.528 3.770 1.00 97.38 96 LEU A O 1
ATOM 775 N N . PRO A 1 97 ? -13.145 -0.307 3.487 1.00 96.94 97 PRO A N 1
ATOM 776 C CA . PRO A 1 97 ? -12.925 -0.359 2.053 1.00 96.94 97 PRO A CA 1
ATOM 777 C C . PRO A 1 97 ? -11.447 -0.639 1.757 1.00 96.94 97 PRO A C 1
ATOM 779 O O . PRO A 1 97 ? -10.553 -0.097 2.412 1.00 96.94 97 PRO A O 1
ATOM 782 N N . LEU A 1 98 ? -11.207 -1.483 0.755 1.00 97.12 98 LEU A N 1
ATOM 783 C CA . LEU A 1 98 ? -9.884 -1.817 0.243 1.00 97.12 98 LEU A CA 1
ATOM 784 C C . LEU A 1 98 ? -9.830 -1.491 -1.243 1.00 97.12 98 LEU A C 1
ATOM 786 O O . LEU A 1 98 ? -10.669 -1.969 -2.005 1.00 97.12 98 LEU A O 1
ATOM 790 N N . TYR A 1 99 ? -8.824 -0.714 -1.626 1.00 97.00 99 TYR A N 1
ATOM 791 C CA . TYR A 1 99 ? -8.565 -0.321 -3.001 1.00 97.00 99 TYR A CA 1
ATOM 792 C C . TYR A 1 99 ? -7.183 -0.776 -3.441 1.00 97.00 99 TYR A C 1
ATOM 794 O O . TYR A 1 99 ? -6.214 -0.748 -2.671 1.00 97.00 99 TYR A O 1
ATOM 802 N N . TYR A 1 100 ? -7.084 -1.149 -4.709 1.00 95.81 100 TYR A N 1
ATOM 803 C CA . TYR A 1 100 ? -5.828 -1.524 -5.335 1.00 95.81 100 TYR A CA 1
ATOM 804 C C . TYR A 1 100 ? -5.338 -0.461 -6.308 1.00 95.81 100 TYR A C 1
ATOM 806 O O . TYR A 1 100 ? -6.104 0.163 -7.041 1.00 95.81 100 TYR A O 1
ATOM 814 N N . SER A 1 101 ? -4.022 -0.309 -6.379 1.00 95.12 101 SER A N 1
ATOM 815 C CA . SER A 1 101 ? -3.359 0.404 -7.470 1.00 95.12 101 SER A CA 1
ATOM 816 C C . SER A 1 101 ? -2.129 -0.357 -7.932 1.00 95.12 101 SER A C 1
ATOM 818 O O . SER A 1 101 ? -1.513 -1.094 -7.164 1.00 95.12 101 SER A O 1
ATOM 820 N N . TRP A 1 102 ? -1.799 -0.233 -9.210 1.00 94.75 102 TRP A N 1
ATOM 821 C CA . TRP A 1 102 ? -0.711 -0.978 -9.825 1.00 94.75 102 TRP A CA 1
ATOM 822 C C . TRP A 1 102 ? -0.211 -0.298 -11.089 1.00 94.75 102 TRP A C 1
ATOM 824 O O . TRP A 1 102 ? -0.889 0.522 -11.703 1.00 94.75 102 TRP A O 1
ATOM 834 N N . LYS A 1 103 ? 0.988 -0.673 -11.517 1.00 92.94 103 LYS A N 1
ATOM 835 C CA . LYS A 1 103 ? 1.479 -0.370 -12.862 1.00 92.94 103 LYS A CA 1
ATOM 836 C C . LYS A 1 103 ? 1.195 -1.572 -13.754 1.00 92.94 103 LYS A C 1
ATOM 838 O O . LYS A 1 103 ? 1.377 -2.698 -13.304 1.00 92.94 103 LYS A O 1
ATOM 843 N N . VAL A 1 104 ? 0.772 -1.361 -14.999 1.00 92.88 104 VAL A N 1
ATOM 844 C CA . VAL A 1 104 ? 0.600 -2.477 -15.947 1.00 92.88 104 VAL A CA 1
ATOM 845 C C . VAL A 1 104 ? 1.947 -3.169 -16.171 1.00 92.88 104 VAL A C 1
ATOM 847 O O . VAL A 1 104 ? 2.954 -2.496 -16.415 1.00 92.88 104 VAL A O 1
ATOM 850 N N . ASN A 1 105 ? 1.957 -4.499 -16.102 1.00 91.75 105 ASN A N 1
ATOM 851 C CA . ASN A 1 105 ? 3.136 -5.376 -16.063 1.00 91.75 105 ASN A CA 1
ATOM 852 C C . ASN A 1 105 ? 3.994 -5.246 -14.788 1.00 91.75 105 ASN A C 1
ATOM 854 O O . ASN A 1 105 ? 5.119 -5.751 -14.752 1.00 91.75 105 ASN A O 1
ATOM 858 N N . GLY A 1 106 ? 3.510 -4.540 -13.765 1.00 90.75 106 GLY A N 1
ATOM 859 C CA . GLY A 1 106 ? 4.198 -4.341 -12.495 1.00 90.75 106 GLY A CA 1
ATOM 860 C C . GLY A 1 106 ? 5.577 -3.681 -12.600 1.00 90.75 106 GLY A C 1
ATOM 861 O O . GLY A 1 106 ? 6.000 -3.128 -13.624 1.00 90.75 106 GLY A O 1
ATOM 862 N N . ILE A 1 107 ? 6.324 -3.767 -11.503 1.00 88.19 107 ILE A N 1
ATOM 863 C CA . ILE A 1 107 ? 7.723 -3.332 -11.412 1.00 88.19 107 ILE A CA 1
ATOM 864 C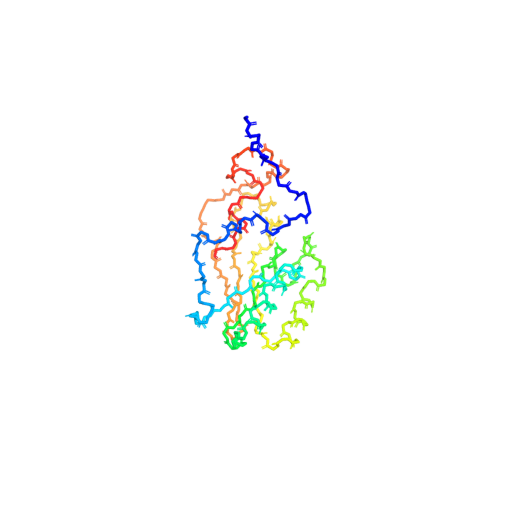 C . ILE A 1 107 ? 8.596 -4.143 -12.375 1.00 88.19 107 ILE A C 1
ATOM 866 O O . ILE A 1 107 ? 9.503 -3.592 -13.001 1.00 88.19 107 ILE A O 1
ATOM 870 N N . THR A 1 108 ? 8.308 -5.436 -12.538 1.00 88.12 108 THR A N 1
ATOM 871 C CA . THR A 1 108 ? 9.068 -6.340 -13.412 1.00 88.12 108 THR A CA 1
ATOM 872 C C . THR A 1 108 ? 8.973 -5.926 -14.880 1.00 88.12 108 THR A C 1
ATOM 874 O O . THR A 1 108 ? 9.984 -5.899 -15.582 1.00 88.12 108 THR A O 1
ATOM 877 N N . GLY A 1 109 ? 7.793 -5.529 -15.348 1.00 88.94 109 GLY A N 1
ATOM 878 C CA . GLY A 1 109 ? 7.592 -5.038 -16.708 1.00 88.94 109 GLY A CA 1
ATOM 879 C C . GLY A 1 109 ? 8.367 -3.756 -16.983 1.00 88.94 109 GLY A C 1
ATOM 880 O O . GLY A 1 109 ? 9.029 -3.642 -18.013 1.00 88.94 109 GLY A O 1
ATOM 881 N N . GLU A 1 110 ? 8.363 -2.813 -16.042 1.00 87.81 110 GLU A N 1
ATOM 882 C CA . GLU A 1 110 ? 9.162 -1.589 -16.160 1.00 87.81 110 GLU A CA 1
ATOM 883 C C . GLU A 1 110 ? 10.673 -1.878 -16.057 1.00 87.81 110 GLU A C 1
ATOM 885 O O . GLU A 1 110 ? 11.470 -1.284 -16.787 1.00 87.81 110 GLU A O 1
ATOM 890 N N . MET A 1 111 ? 11.082 -2.839 -15.223 1.00 83.75 111 MET A N 1
ATOM 891 C CA . MET A 1 111 ? 12.471 -3.301 -15.126 1.00 83.75 111 MET A CA 1
ATOM 892 C C . MET A 1 111 ? 12.970 -3.878 -16.458 1.00 83.75 111 MET A C 1
ATOM 894 O O . MET A 1 111 ? 14.089 -3.570 -16.887 1.00 83.75 111 MET A O 1
ATOM 898 N N . MET A 1 112 ? 12.138 -4.678 -17.125 1.00 86.81 112 MET A N 1
ATOM 899 C CA . MET A 1 112 ? 12.475 -5.371 -18.373 1.00 86.81 112 MET A CA 1
ATOM 900 C C . MET A 1 112 ? 12.177 -4.551 -19.635 1.00 86.81 112 MET A C 1
ATOM 902 O O . MET A 1 112 ? 12.478 -5.001 -20.743 1.00 86.81 112 MET A O 1
ATOM 906 N N . ARG A 1 113 ? 11.655 -3.328 -19.482 1.00 89.44 113 ARG A N 1
ATOM 907 C CA . ARG A 1 113 ? 11.267 -2.445 -20.585 1.00 89.44 113 ARG A CA 1
ATOM 908 C C . ARG A 1 113 ? 12.426 -2.163 -21.542 1.00 89.44 113 ARG A C 1
ATOM 910 O O . ARG A 1 113 ? 13.519 -1.754 -21.126 1.00 89.44 113 ARG A O 1
ATOM 917 N N . ARG A 1 114 ? 12.171 -2.327 -22.842 1.00 90.25 114 ARG A N 1
ATOM 918 C CA . ARG A 1 114 ? 13.145 -2.116 -23.919 1.00 90.25 114 ARG A CA 1
ATOM 919 C C . ARG A 1 114 ? 12.499 -1.379 -25.085 1.00 90.25 114 ARG A C 1
ATOM 921 O O . ARG A 1 114 ? 11.637 -1.946 -25.732 1.00 90.25 114 ARG A O 1
ATOM 928 N N . ASN A 1 115 ? 12.997 -0.182 -25.393 1.00 89.69 115 ASN A N 1
ATOM 929 C CA . ASN A 1 115 ? 12.528 0.656 -26.506 1.00 89.69 115 ASN A CA 1
ATOM 930 C C . ASN A 1 115 ? 11.001 0.808 -26.523 1.00 89.69 115 ASN A C 1
ATOM 932 O O . ASN A 1 115 ? 10.354 0.655 -27.547 1.00 89.69 115 ASN A O 1
ATOM 936 N N . GLU A 1 116 ? 10.433 1.065 -25.351 1.00 89.31 116 GLU A N 1
ATOM 937 C CA . GLU A 1 116 ? 8.994 1.224 -25.172 1.00 89.31 116 GLU A CA 1
ATOM 938 C C . GLU A 1 116 ? 8.734 2.414 -24.252 1.00 89.31 116 GLU A C 1
ATOM 940 O O . GLU A 1 116 ? 9.597 2.800 -23.448 1.00 89.31 116 GLU A O 1
ATOM 945 N N . LEU A 1 117 ? 7.533 2.983 -24.341 1.00 90.50 117 LEU A N 1
ATOM 946 C CA . LEU A 1 117 ? 7.029 3.937 -23.358 1.00 90.50 117 LEU A CA 1
ATOM 947 C C . LEU A 1 117 ? 6.822 3.254 -22.000 1.00 90.50 117 LEU A C 1
ATOM 949 O O . LEU A 1 117 ? 6.609 2.042 -21.914 1.00 90.50 117 LEU A O 1
ATOM 953 N N . THR A 1 118 ? 6.884 4.041 -20.924 1.00 88.50 118 THR A N 1
ATOM 954 C CA . THR A 1 118 ? 6.536 3.533 -19.590 1.00 88.50 118 THR A CA 1
ATOM 955 C C . THR A 1 118 ? 5.098 3.025 -19.589 1.00 88.50 118 THR A C 1
ATOM 957 O O . THR A 1 118 ? 4.230 3.616 -20.225 1.00 88.50 118 THR A O 1
ATOM 960 N N . LYS A 1 119 ? 4.827 1.921 -18.895 1.00 91.12 119 LYS A N 1
ATOM 961 C CA . LYS A 1 119 ? 3.469 1.370 -18.842 1.00 91.12 119 LYS A CA 1
ATOM 962 C C . LYS A 1 119 ? 2.542 2.263 -18.001 1.00 91.12 119 LYS A C 1
ATOM 964 O O . LYS A 1 119 ? 3.025 2.915 -17.066 1.00 91.12 119 LYS A O 1
ATOM 969 N N . PRO A 1 120 ? 1.240 2.332 -18.327 1.00 93.38 120 PRO A N 1
ATOM 970 C CA . PRO A 1 120 ? 0.293 3.146 -17.574 1.00 93.38 120 PRO A CA 1
ATOM 971 C C . PRO A 1 120 ? 0.119 2.636 -16.137 1.00 93.38 120 PRO A C 1
ATOM 973 O O . PRO A 1 120 ? 0.449 1.489 -15.817 1.00 93.38 120 PRO A O 1
ATOM 976 N N . THR A 1 121 ? -0.404 3.510 -15.283 1.00 93.75 121 THR A N 1
ATOM 977 C CA . THR A 1 121 ? -0.796 3.201 -13.905 1.00 93.75 121 THR A CA 1
ATOM 978 C C . THR A 1 121 ? -2.307 3.008 -13.856 1.00 93.75 121 THR A C 1
ATOM 980 O O . THR A 1 121 ? -3.053 3.764 -14.480 1.00 93.75 121 THR A O 1
ATOM 983 N N . CYS A 1 122 ? -2.744 2.004 -13.112 1.00 95.25 122 CYS A N 1
ATOM 984 C CA . CYS A 1 122 ? -4.133 1.686 -12.841 1.00 95.25 122 CYS A CA 1
ATOM 985 C C . CYS A 1 122 ? -4.421 1.852 -11.348 1.00 95.25 122 CYS A C 1
ATOM 987 O O . CYS A 1 122 ? -3.570 1.544 -10.513 1.00 95.25 122 CYS A O 1
ATOM 989 N N . PHE A 1 123 ? -5.617 2.305 -11.004 1.00 95.56 123 PHE A N 1
ATOM 990 C CA . PHE A 1 123 ? -6.085 2.343 -9.624 1.00 95.56 123 PHE A CA 1
ATOM 991 C C . PHE A 1 123 ? -7.600 2.211 -9.561 1.00 95.56 123 PHE A C 1
ATOM 993 O O . PHE A 1 123 ? -8.318 2.601 -10.484 1.00 95.56 123 PHE A O 1
ATOM 1000 N N . GLU A 1 124 ? -8.083 1.629 -8.477 1.00 95.38 124 GLU A N 1
ATOM 1001 C CA . GLU A 1 124 ? -9.504 1.535 -8.187 1.00 95.38 124 GLU A CA 1
ATOM 1002 C C . GLU A 1 124 ? -10.014 2.835 -7.570 1.00 95.38 124 GLU A C 1
ATOM 1004 O O . GLU A 1 124 ? -9.293 3.541 -6.864 1.00 95.38 124 GLU A O 1
ATOM 1009 N N . VAL A 1 125 ? -11.272 3.151 -7.859 1.00 92.75 125 VAL A N 1
ATOM 1010 C CA . VAL A 1 125 ? -11.984 4.278 -7.257 1.00 92.75 125 VAL A CA 1
ATOM 1011 C C . VAL A 1 125 ? -13.214 3.786 -6.496 1.00 92.75 125 VAL A C 1
ATOM 1013 O O . VAL A 1 125 ? -13.763 2.725 -6.833 1.00 92.75 125 VAL A O 1
ATOM 1016 N N . PRO A 1 126 ? -13.699 4.559 -5.504 1.00 87.06 126 PRO A N 1
ATOM 1017 C CA . PRO A 1 126 ? -14.994 4.305 -4.886 1.00 87.06 126 PRO A CA 1
ATOM 1018 C C . PRO A 1 126 ? -16.075 4.090 -5.956 1.00 87.06 126 PRO A C 1
ATOM 1020 O O . PRO A 1 126 ? -16.199 4.874 -6.897 1.00 87.06 126 PRO A O 1
ATOM 1023 N N . GLY A 1 127 ? -16.825 2.992 -5.845 1.00 83.56 127 GLY A N 1
ATOM 1024 C CA . GLY A 1 127 ? -17.767 2.534 -6.877 1.00 83.56 127 GLY A CA 1
ATOM 1025 C C . GLY A 1 127 ? -17.283 1.331 -7.696 1.00 83.56 127 GLY A C 1
ATOM 1026 O O . GLY A 1 127 ? -18.054 0.788 -8.481 1.00 83.56 127 GLY A O 1
ATOM 1027 N N . GLY A 1 128 ? -16.045 0.870 -7.485 1.00 84.38 128 GLY A N 1
ATOM 1028 C CA . GLY A 1 128 ? -15.533 -0.381 -8.061 1.00 84.38 128 GLY A CA 1
ATOM 1029 C C . GLY A 1 128 ? -15.044 -0.260 -9.505 1.00 84.38 128 GLY A C 1
ATOM 1030 O O . GLY A 1 128 ? -14.784 -1.269 -10.157 1.00 84.38 128 GLY A O 1
ATOM 1031 N N . HIS A 1 129 ? -14.914 0.963 -10.019 1.00 90.81 129 HIS A N 1
ATOM 1032 C CA . HIS A 1 129 ? -14.327 1.203 -11.332 1.00 90.81 129 HIS A CA 1
ATOM 1033 C C . HIS A 1 129 ? -12.799 1.258 -11.235 1.00 90.81 129 HIS A C 1
ATOM 1035 O O . HIS A 1 129 ? -12.243 1.747 -10.253 1.00 90.81 129 HIS A O 1
ATOM 1041 N N . THR A 1 130 ? -12.117 0.804 -12.284 1.00 94.81 130 THR A N 1
ATOM 1042 C CA . THR A 1 130 ? -10.668 0.974 -12.437 1.00 94.81 130 THR A CA 1
ATOM 1043 C C . THR A 1 130 ? -10.390 2.118 -13.401 1.00 94.81 130 THR A C 1
ATOM 1045 O O . THR A 1 130 ? -10.903 2.138 -14.521 1.00 94.81 130 THR A O 1
ATOM 1048 N N . VAL A 1 131 ? -9.551 3.058 -12.980 1.00 95.69 131 VAL A N 1
ATOM 1049 C CA . VAL A 1 131 ? -9.044 4.152 -13.808 1.00 95.69 131 VAL A CA 1
ATOM 1050 C C . VAL A 1 131 ? -7.630 3.807 -14.257 1.00 95.69 131 VAL A C 1
ATOM 1052 O O . VAL A 1 131 ? -6.793 3.431 -13.442 1.00 95.69 131 VAL A O 1
ATOM 1055 N N . THR A 1 132 ? -7.350 3.969 -15.549 1.00 95.69 132 THR A N 1
ATOM 1056 C CA . THR A 1 132 ? -6.011 3.802 -16.126 1.00 95.69 132 THR A CA 1
ATOM 1057 C C . THR A 1 132 ? -5.537 5.125 -16.707 1.00 95.69 132 THR A C 1
ATOM 1059 O O . THR A 1 132 ? -6.246 5.758 -17.488 1.00 95.69 132 THR A O 1
ATOM 1062 N N . THR A 1 133 ? -4.328 5.550 -16.345 1.00 93.56 133 THR A N 1
ATOM 1063 C CA . THR A 1 133 ? -3.755 6.826 -16.783 1.00 93.56 133 THR A CA 1
ATOM 1064 C C . THR A 1 133 ? -2.260 6.720 -17.080 1.00 93.56 133 THR A C 1
ATOM 1066 O O . THR A 1 133 ? -1.548 5.851 -16.573 1.00 93.56 133 THR A O 1
ATOM 1069 N N . GLY A 1 134 ? -1.766 7.625 -17.925 1.00 89.81 134 GLY A N 1
ATOM 1070 C CA . GLY A 1 134 ? -0.374 7.655 -18.367 1.00 89.81 134 GLY A CA 1
ATOM 1071 C C . GLY A 1 134 ? -0.069 6.682 -19.510 1.00 89.81 134 GLY A C 1
ATOM 1072 O O . GLY A 1 134 ? -0.954 6.226 -20.224 1.00 89.81 134 GLY A O 1
ATOM 1073 N N . GLY A 1 135 ? 1.218 6.431 -19.739 1.00 84.94 135 GLY A N 1
ATOM 1074 C CA . GLY A 1 135 ? 1.719 5.480 -20.740 1.00 84.94 135 GLY A CA 1
ATOM 1075 C C . GLY A 1 135 ? 1.716 5.924 -22.206 1.00 84.94 135 GLY A C 1
ATOM 1076 O O . GLY A 1 135 ? 2.373 5.295 -23.027 1.00 84.94 135 GLY A O 1
ATOM 1077 N N . ASN A 1 136 ? 1.071 7.048 -22.527 1.00 86.62 136 ASN A N 1
ATOM 1078 C CA . ASN A 1 136 ? 0.942 7.544 -23.907 1.00 86.62 136 ASN A CA 1
ATOM 1079 C C . ASN A 1 136 ? 1.836 8.758 -24.224 1.00 86.62 136 ASN A C 1
ATOM 1081 O O . ASN A 1 136 ? 1.706 9.366 -25.284 1.00 86.62 136 ASN A O 1
ATOM 1085 N N . ARG A 1 137 ? 2.695 9.181 -23.289 1.00 82.50 137 ARG A N 1
ATOM 1086 C CA . ARG A 1 137 ? 3.558 10.367 -23.423 1.00 82.50 137 ARG A CA 1
ATOM 1087 C C . ARG A 1 137 ? 4.995 10.035 -23.024 1.00 82.50 137 ARG A C 1
ATOM 1089 O O . ARG A 1 137 ? 5.215 9.184 -22.166 1.00 82.50 137 ARG A O 1
ATOM 1096 N N . GLY A 1 138 ? 5.953 10.763 -23.597 1.00 82.31 138 GLY A N 1
ATOM 1097 C CA . GLY A 1 138 ? 7.384 10.634 -23.306 1.00 82.31 138 GLY A CA 1
ATOM 1098 C C . GLY A 1 138 ? 8.182 10.062 -24.476 1.00 82.31 138 GLY A C 1
ATOM 1099 O O . GLY A 1 138 ? 7.664 9.916 -25.579 1.00 82.31 138 GLY A O 1
ATOM 1100 N N . GLN A 1 139 ? 9.458 9.773 -24.229 1.00 83.06 139 GLN A N 1
ATOM 1101 C CA . GLN A 1 139 ? 10.335 9.112 -25.194 1.00 83.06 139 GLN A CA 1
ATOM 1102 C C . GLN A 1 139 ? 10.454 7.626 -24.867 1.00 83.06 139 GLN A C 1
ATOM 1104 O O . GLN A 1 139 ? 10.598 7.239 -23.701 1.00 83.06 139 GLN A O 1
ATOM 1109 N N . GLU A 1 140 ? 10.433 6.798 -25.908 1.00 88.75 140 GLU A N 1
ATOM 1110 C CA . GLU A 1 140 ? 10.774 5.388 -25.785 1.00 88.75 140 GLU A CA 1
ATOM 1111 C C . GLU A 1 140 ? 12.187 5.249 -25.228 1.00 88.75 140 GLU A C 1
ATOM 1113 O O . GLU A 1 140 ? 13.123 5.942 -25.628 1.00 88.75 140 GLU A O 1
ATOM 1118 N N . SER A 1 141 ? 12.344 4.359 -24.258 1.00 84.50 141 SER A N 1
ATOM 1119 C CA . SER A 1 141 ? 13.644 4.119 -23.647 1.00 84.50 141 SER A CA 1
ATOM 1120 C C . SER A 1 141 ? 13.788 2.664 -23.236 1.00 84.50 141 SER A C 1
ATOM 1122 O O . SER A 1 141 ? 12.827 1.896 -23.191 1.00 84.50 141 SER A O 1
ATOM 1124 N N . THR A 1 142 ? 15.024 2.268 -22.962 1.00 83.69 142 THR A N 1
ATOM 1125 C CA . THR A 1 142 ? 15.338 0.965 -22.386 1.00 83.69 142 THR A CA 1
ATOM 1126 C C . THR A 1 142 ? 15.760 1.166 -20.940 1.00 83.69 142 THR A C 1
ATOM 1128 O O . THR A 1 142 ? 16.599 2.023 -20.664 1.00 83.69 142 THR A O 1
ATOM 1131 N N . ARG A 1 143 ? 15.186 0.377 -20.025 1.00 77.94 143 ARG A N 1
ATOM 1132 C CA . ARG A 1 143 ? 15.665 0.296 -18.645 1.00 77.94 143 ARG A CA 1
ATOM 1133 C C . ARG A 1 143 ? 16.690 -0.828 -18.559 1.00 77.94 143 ARG A C 1
ATOM 1135 O O . ARG A 1 143 ? 17.855 -0.549 -18.793 1.00 77.94 143 ARG A O 1
ATOM 1142 N N . ARG A 1 144 ? 16.299 -2.081 -18.281 1.00 76.75 144 ARG A N 1
ATOM 1143 C CA . ARG A 1 144 ? 17.207 -3.252 -18.186 1.00 76.75 144 ARG A CA 1
ATOM 1144 C C . ARG A 1 144 ? 18.531 -2.955 -17.461 1.00 76.75 144 ARG A C 1
ATOM 1146 O O . ARG A 1 144 ? 19.586 -3.444 -17.844 1.00 76.75 144 ARG A O 1
ATOM 1153 N N . MET A 1 145 ? 18.461 -2.132 -16.415 1.00 65.19 145 MET A N 1
ATOM 1154 C CA . MET A 1 145 ? 19.627 -1.704 -15.638 1.00 65.19 145 MET A CA 1
ATOM 1155 C C . MET A 1 145 ? 19.879 -2.621 -14.436 1.00 65.19 145 MET A C 1
ATOM 1157 O O . MET A 1 145 ? 20.779 -2.344 -13.659 1.00 65.19 145 MET A O 1
ATOM 1161 N N . PHE A 1 146 ? 19.080 -3.672 -14.224 1.00 63.69 146 PHE A N 1
ATOM 1162 C CA . PHE A 1 146 ? 19.239 -4.556 -13.071 1.00 63.69 146 PHE A CA 1
ATOM 1163 C C . PHE A 1 146 ? 20.412 -5.542 -13.267 1.00 63.69 146 PHE A C 1
ATOM 1165 O O . PHE A 1 146 ? 20.442 -6.208 -14.304 1.00 63.69 146 PHE A O 1
ATOM 1172 N N . PRO A 1 147 ? 21.326 -5.699 -12.282 1.00 62.25 147 PRO A N 1
ATOM 1173 C CA . PRO A 1 147 ? 21.455 -4.917 -11.047 1.00 62.25 147 PRO A CA 1
ATOM 1174 C C . PRO A 1 147 ? 22.197 -3.584 -11.278 1.00 62.25 147 PRO A C 1
ATOM 1176 O O . PRO A 1 147 ? 23.328 -3.557 -11.760 1.00 62.25 147 PRO A O 1
ATOM 1179 N N . ALA A 1 148 ? 21.584 -2.461 -10.886 1.00 63.72 148 ALA A N 1
ATOM 1180 C CA . ALA A 1 148 ? 22.178 -1.135 -11.069 1.00 63.72 148 ALA A CA 1
ATOM 1181 C C . ALA A 1 148 ? 22.965 -0.729 -9.819 1.00 63.72 148 ALA A C 1
ATOM 1183 O O . ALA A 1 148 ? 22.388 -0.192 -8.869 1.00 63.72 148 ALA A O 1
ATOM 1184 N N . ILE A 1 149 ? 24.281 -0.946 -9.816 1.00 59.16 149 ILE A N 1
ATOM 1185 C CA . ILE A 1 149 ? 25.174 -0.445 -8.762 1.00 59.16 149 ILE A CA 1
ATOM 1186 C C . ILE A 1 149 ? 25.616 0.969 -9.154 1.00 59.16 149 ILE A C 1
ATOM 1188 O O . ILE A 1 149 ? 26.623 1.168 -9.827 1.00 59.16 149 ILE A O 1
ATOM 1192 N N . SER A 1 150 ? 24.823 1.972 -8.783 1.00 67.44 150 SER A N 1
ATOM 1193 C CA . SER A 1 150 ? 25.162 3.380 -9.010 1.00 67.44 150 SER A CA 1
ATOM 1194 C C . SER A 1 150 ? 24.744 4.225 -7.814 1.00 67.44 150 SER A C 1
ATOM 1196 O O . SER A 1 150 ? 23.655 4.006 -7.288 1.00 67.44 150 SER A O 1
ATOM 1198 N N . PRO A 1 151 ? 25.538 5.219 -7.382 1.00 66.31 151 PRO A N 1
ATOM 1199 C CA . PRO A 1 151 ? 25.114 6.146 -6.343 1.00 66.31 151 PRO A CA 1
ATOM 1200 C C . PRO A 1 151 ? 23.972 7.076 -6.801 1.00 66.31 151 PRO A C 1
ATOM 1202 O O . PRO A 1 151 ? 23.247 7.593 -5.955 1.00 66.31 151 PRO A O 1
ATOM 1205 N N . ASP A 1 152 ? 23.756 7.230 -8.108 1.00 69.56 152 ASP A N 1
ATOM 1206 C CA . ASP A 1 152 ? 22.740 8.097 -8.712 1.00 69.56 152 ASP A CA 1
ATOM 1207 C C . ASP A 1 152 ? 21.343 7.450 -8.690 1.00 69.56 152 ASP A C 1
ATOM 1209 O O . ASP A 1 152 ? 21.078 6.467 -9.387 1.00 69.56 152 ASP A O 1
ATOM 1213 N N . MET A 1 153 ? 20.423 8.026 -7.911 1.00 62.56 153 MET A N 1
ATOM 1214 C CA . MET A 1 153 ? 19.051 7.529 -7.737 1.00 62.56 153 MET A CA 1
ATOM 1215 C C . MET A 1 153 ? 18.244 7.465 -9.042 1.00 62.56 153 MET A C 1
ATOM 1217 O O . MET A 1 153 ? 17.321 6.656 -9.137 1.00 62.56 153 MET A O 1
ATOM 1221 N N . SER A 1 154 ? 18.585 8.265 -10.058 1.00 64.56 154 SER A N 1
ATOM 1222 C CA . SER A 1 154 ? 17.926 8.218 -11.373 1.00 64.56 154 SER A CA 1
ATOM 1223 C C . SER A 1 154 ? 18.328 6.984 -12.191 1.00 64.56 154 SER A C 1
ATOM 1225 O O . SER A 1 154 ? 17.568 6.521 -13.049 1.00 64.56 154 SER A O 1
ATOM 1227 N N . LYS A 1 155 ? 19.498 6.411 -11.884 1.00 63.44 155 LYS A N 1
ATOM 1228 C CA . LYS A 1 155 ? 20.092 5.242 -12.552 1.00 63.44 155 LYS A CA 1
ATOM 1229 C C . LYS A 1 155 ? 19.920 3.952 -11.755 1.00 63.44 155 LYS A C 1
ATOM 1231 O O . LYS A 1 155 ? 20.039 2.874 -12.330 1.00 63.44 155 LYS A O 1
ATOM 1236 N N . ARG A 1 156 ? 19.627 4.048 -10.454 1.00 64.12 156 ARG A N 1
ATOM 1237 C CA . ARG A 1 156 ? 19.349 2.893 -9.590 1.00 64.12 156 ARG A CA 1
ATOM 1238 C C . ARG A 1 156 ? 18.072 2.161 -9.993 1.00 64.12 156 ARG A C 1
ATOM 1240 O O . ARG A 1 156 ? 17.172 2.714 -10.630 1.00 64.12 156 ARG A O 1
ATOM 1247 N N . PHE A 1 157 ? 17.997 0.913 -9.534 1.00 58.19 157 PHE A N 1
ATOM 1248 C CA . PHE A 1 157 ? 16.787 0.105 -9.576 1.00 58.19 157 PHE A CA 1
ATOM 1249 C C . PHE A 1 157 ? 15.656 0.820 -8.822 1.00 58.19 157 PHE A C 1
ATOM 1251 O O . PHE A 1 157 ? 14.711 1.247 -9.467 1.00 58.19 157 PHE A O 1
ATOM 1258 N N . CYS A 1 158 ? 15.811 1.112 -7.523 1.00 57.47 158 CYS A N 1
ATOM 1259 C CA . CYS A 1 158 ? 14.811 1.797 -6.679 1.00 57.47 158 CYS A CA 1
ATOM 1260 C C . CYS A 1 158 ? 14.651 3.311 -6.966 1.00 57.47 158 CYS A C 1
ATOM 1262 O O . CYS A 1 158 ? 14.683 4.142 -6.056 1.00 57.47 158 CYS A O 1
ATOM 1264 N N . SER A 1 159 ? 14.544 3.690 -8.237 1.00 59.12 159 SER A N 1
ATOM 1265 C CA . SER A 1 159 ? 14.279 5.062 -8.670 1.00 59.12 159 SER A CA 1
ATOM 1266 C C . SER A 1 159 ? 12.806 5.443 -8.472 1.00 59.12 159 SER A C 1
ATOM 1268 O O . SER A 1 159 ? 11.939 4.582 -8.320 1.00 59.12 159 SER A O 1
ATOM 1270 N N . ALA A 1 160 ? 12.507 6.744 -8.520 1.00 57.94 160 ALA A N 1
ATOM 1271 C CA . ALA A 1 160 ? 11.153 7.277 -8.339 1.00 57.94 160 ALA A CA 1
ATOM 1272 C C . ALA A 1 160 ? 10.116 6.752 -9.354 1.00 57.94 160 ALA A C 1
ATOM 1274 O O . ALA A 1 160 ? 8.929 6.867 -9.097 1.00 57.94 160 ALA A O 1
ATOM 1275 N N . VAL A 1 161 ? 10.541 6.126 -10.459 1.00 58.47 161 VAL A N 1
ATOM 1276 C CA . VAL A 1 161 ? 9.656 5.529 -11.479 1.00 58.47 161 VAL A CA 1
ATOM 1277 C C . VAL A 1 161 ? 8.796 4.384 -10.920 1.00 58.47 161 VAL A C 1
ATOM 1279 O O . VAL A 1 161 ? 7.736 4.090 -11.466 1.00 58.47 161 VAL A O 1
ATOM 1282 N N . PHE A 1 162 ? 9.230 3.752 -9.825 1.00 55.53 162 PHE A N 1
ATOM 1283 C CA . PHE A 1 162 ? 8.446 2.737 -9.115 1.00 55.53 162 PHE A CA 1
ATOM 1284 C C . PHE A 1 162 ? 7.501 3.315 -8.059 1.00 55.53 162 PHE A C 1
ATOM 1286 O O . PHE A 1 162 ? 6.766 2.560 -7.43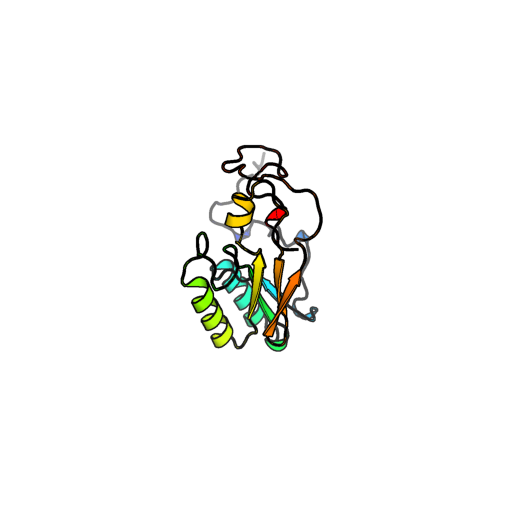0 1.00 55.53 162 PHE A O 1
ATOM 1293 N N . ARG A 1 163 ? 7.498 4.637 -7.853 1.00 51.50 163 ARG A N 1
ATOM 1294 C CA . ARG A 1 163 ? 6.455 5.287 -7.059 1.00 51.50 163 ARG A CA 1
ATOM 1295 C C . ARG A 1 163 ? 5.240 5.439 -7.963 1.00 51.50 163 ARG A C 1
ATOM 1297 O O . ARG A 1 163 ? 5.320 6.084 -9.006 1.00 51.50 163 ARG A O 1
ATOM 1304 N N . THR A 1 164 ? 4.131 4.817 -7.588 1.00 42.69 164 THR A N 1
ATOM 1305 C CA . THR A 1 164 ? 2.829 5.147 -8.165 1.00 42.69 164 THR A CA 1
ATOM 1306 C C . THR A 1 164 ? 2.507 6.586 -7.759 1.00 42.69 164 THR A C 1
ATOM 1308 O O . THR A 1 164 ? 2.483 6.889 -6.567 1.00 42.69 164 THR A O 1
ATOM 1311 N N . HIS A 1 165 ? 2.381 7.470 -8.750 1.00 39.53 165 HIS A N 1
ATOM 1312 C CA . HIS A 1 165 ? 1.899 8.843 -8.586 1.00 39.53 165 HIS A CA 1
ATOM 1313 C C . HIS A 1 165 ? 0.380 8.884 -8.669 1.00 39.53 165 HIS A C 1
ATOM 1315 O O . HIS A 1 165 ? -0.161 8.097 -9.481 1.00 39.53 165 HIS A O 1
#

Secondary structure (DSSP, 8-state):
---------TT-GGGS--TTGGG----GGG-S-EEEE--SSHHHHHHHHHHHHTT--GGGEEEEEEETT-STTSPPSSS-TTHHHHHHHHHHHHT--EEEEEETTHHHHHHH--SBPPPPEEEEETTTEEEEE--SSS--B-----S---S-TTTSTT-GGGS--

Organism: Marinobacter nauticus (strain ATCC 700491 / DSM 11845 / VT8) (NCBI:txid351348)

Radius of gyration: 21.2 Å; chains: 1; bounding box: 54×34×65 Å

InterPro domains:
  IPR014729 Rossmann-like alpha/beta/alpha sandwich fold [G3DSA:3.40.50.620] (26-163)